Protein AF-A0A961ZMC3-F1 (afdb_monomer)

Nearest PDB structures (foldseek):
  1u89-assembly1_A  TM=3.618E-01  e=2.879E+00  Mus musculus

Radius of gyration: 18.89 Å; Cα contacts (8 Å, |Δi|>4): 178; chains: 1; bounding box: 37×39×64 Å

Solvent-accessible surface area (backbone atoms only — not comparable to full-atom values): 7560 Å² total; per-residue (Å²): 137,82,84,75,79,75,69,86,73,63,76,48,63,94,85,32,48,65,67,23,50,50,23,32,52,53,31,41,52,53,11,51,51,31,44,52,52,53,47,38,38,60,76,66,40,80,72,23,53,64,44,59,58,49,48,39,59,78,68,70,47,62,76,66,54,59,55,51,47,52,52,29,37,52,48,30,31,66,26,28,55,54,11,46,59,26,32,61,42,26,58,60,34,30,62,50,28,52,50,48,20,53,58,22,35,78,75,50,32,51,59,73,85,75,63,19,14,46,63,38,45,53,50,30,50,51,26,52,50,38,32,70,64,27,43,39,49,90,18,59,60,79,75,115

Mean predicted aligned error: 7.12 Å

Foldseek 3Di:
DDDPPPPVPQPDDVNFHPLLVVLLVLLQVQLVVLVVVQCCQAPVDDVHVVVVLVVCVVVVHDSVLSVLLVVLSVLSNPCSNQQHFLLVSLVSNLVVLVVLLVVQCVPPNADPPPRHSVVSVVSSVSSVVSNVSGRGPNHPVVVD

Sequence (144 aa):
MSFVIDESVSGTVAGHGAADLAALILRVTLGALFIVHIYWKLAILDGGFAAWWARFRDSGYHWSVGWYVVSAEILAAACLIPGIHTRWVSLYALPLMLGAVHFWWVRKGFFFTAAGAEFPAVWAVMLVVQSVLGDGAFAIGSLV

pLDDT: mean 87.32, std 13.67, range [39.72, 98.25]

Secondary structure (DSSP, 8-state):
------GGG---BTTB-HHHHHHHHHHHHHHHHHHHHHHIIIIISTTHHHHHHHHHHHTT--HHHHHHHHHHHHHHHHHTTTTSSHHHHHHHHHHHHHHHHHHHHHHH-SSTTSS-SHHHHHHHHHHHHHHHH-S-TT-GGG--

Structure (mmCIF, N/CA/C/O backbone):
data_AF-A0A961ZMC3-F1
#
_entry.id   AF-A0A961ZMC3-F1
#
loop_
_atom_site.group_PDB
_atom_site.id
_atom_site.type_symbol
_atom_site.label_atom_id
_atom_site.label_alt_id
_atom_site.label_comp_id
_atom_site.label_asym_id
_atom_site.label_entity_id
_atom_site.label_seq_id
_atom_site.pdbx_PDB_ins_code
_atom_site.Cartn_x
_atom_site.Cartn_y
_atom_site.Cartn_z
_atom_site.occupancy
_atom_site.B_iso_or_equiv
_atom_site.auth_seq_id
_atom_site.auth_comp_id
_atom_site.auth_asym_id
_atom_site.auth_atom_id
_atom_site.pdbx_PDB_model_num
ATOM 1 N N . MET A 1 1 ? -19.908 -28.725 42.126 1.00 39.72 1 MET A N 1
ATOM 2 C CA . MET A 1 1 ? -18.854 -27.702 42.269 1.00 39.72 1 MET A CA 1
ATOM 3 C C . MET A 1 1 ? -18.412 -27.331 40.860 1.00 39.72 1 MET A C 1
ATOM 5 O O . MET A 1 1 ? -17.578 -28.016 40.290 1.00 39.72 1 MET A O 1
ATOM 9 N N . SER A 1 2 ? -19.103 -26.379 40.230 1.00 43.84 2 SER A N 1
ATOM 10 C CA . SER A 1 2 ? -18.787 -25.922 38.874 1.00 43.84 2 SER A CA 1
ATOM 11 C C . SER A 1 2 ? -17.625 -24.942 38.955 1.00 43.84 2 SER A C 1
ATOM 13 O O . SER A 1 2 ? -17.729 -23.906 39.608 1.00 43.84 2 SER A O 1
ATOM 15 N N . PHE A 1 3 ? -16.513 -25.311 38.331 1.00 48.22 3 PHE A N 1
ATOM 16 C CA . PHE A 1 3 ? -15.366 -24.448 38.103 1.00 48.22 3 PHE A CA 1
ATOM 17 C C . PHE A 1 3 ? -15.810 -23.314 37.172 1.00 48.22 3 PHE A C 1
ATOM 19 O O . PHE A 1 3 ? -16.002 -23.522 35.977 1.00 48.22 3 PHE A O 1
ATOM 26 N N . VAL A 1 4 ? -16.082 -22.145 37.752 1.00 58.28 4 VAL A N 1
ATOM 27 C CA . VAL A 1 4 ? -16.310 -20.908 37.005 1.00 58.28 4 VAL A CA 1
ATOM 28 C C . VAL A 1 4 ? -14.940 -20.475 36.497 1.00 58.28 4 VAL A C 1
ATOM 30 O O . VAL A 1 4 ? -14.081 -20.104 37.294 1.00 58.28 4 VAL A O 1
ATOM 33 N N . ILE A 1 5 ? -14.719 -20.584 35.186 1.00 56.34 5 ILE A N 1
ATOM 34 C CA . ILE A 1 5 ? -13.614 -19.883 34.535 1.00 56.34 5 ILE A CA 1
ATOM 35 C C . ILE A 1 5 ? -13.938 -18.402 34.678 1.00 56.34 5 ILE A C 1
ATOM 37 O O . ILE A 1 5 ? -14.920 -17.915 34.122 1.00 56.34 5 ILE A O 1
ATOM 41 N N . ASP A 1 6 ? -13.155 -17.707 35.486 1.00 45.91 6 ASP A N 1
ATOM 42 C CA . ASP A 1 6 ? -13.170 -16.258 35.532 1.00 45.91 6 ASP A CA 1
ATOM 43 C C . ASP A 1 6 ? -12.595 -15.734 34.205 1.00 45.91 6 ASP A C 1
ATOM 45 O O . ASP A 1 6 ? -11.383 -15.631 34.033 1.00 45.91 6 ASP A O 1
ATOM 49 N N . GLU A 1 7 ? -13.459 -15.459 33.225 1.00 55.62 7 GLU A N 1
ATOM 50 C CA . GLU A 1 7 ? -13.060 -14.844 31.948 1.00 55.62 7 GLU A CA 1
ATOM 51 C C . GLU A 1 7 ? -12.620 -13.373 32.100 1.00 55.62 7 GLU A C 1
ATOM 53 O O . GLU A 1 7 ? -12.272 -12.722 31.114 1.00 55.62 7 GLU A O 1
ATOM 58 N N . SER A 1 8 ? -12.597 -12.822 33.324 1.00 47.00 8 SER A N 1
ATOM 59 C CA . SER A 1 8 ? -12.267 -11.411 33.568 1.00 47.00 8 SER A CA 1
ATOM 60 C C . SER A 1 8 ? -10.800 -11.043 33.308 1.00 47.00 8 SER A C 1
ATOM 62 O O . SER A 1 8 ? -10.464 -9.860 33.289 1.00 47.00 8 SER A O 1
ATOM 64 N N . VAL A 1 9 ? -9.936 -12.021 33.009 1.00 52.16 9 VAL A N 1
ATOM 65 C CA . VAL A 1 9 ? -8.559 -11.788 32.541 1.00 52.16 9 VAL A CA 1
ATOM 66 C C . VAL A 1 9 ? -8.442 -12.037 31.032 1.00 52.16 9 VAL A C 1
ATOM 68 O O . VAL A 1 9 ? -7.465 -12.597 30.540 1.00 52.16 9 VAL A O 1
ATOM 71 N N . SER A 1 10 ? -9.438 -11.617 30.250 1.00 57.38 10 SER A N 1
ATOM 72 C CA . SER A 1 10 ? -9.204 -11.350 28.829 1.00 57.38 10 SER A CA 1
ATOM 73 C C . SER A 1 10 ? -8.248 -10.161 28.755 1.00 57.38 10 SER A C 1
ATOM 75 O O . SER A 1 10 ? -8.623 -9.040 29.084 1.00 57.38 10 SER A O 1
ATOM 77 N N . GLY A 1 11 ? -6.973 -10.425 28.454 1.00 55.97 11 GLY A N 1
ATOM 78 C CA . GLY A 1 11 ? -5.881 -9.452 28.524 1.00 55.97 11 GLY A CA 1
ATOM 79 C C . GLY A 1 11 ? -6.094 -8.252 27.602 1.00 55.97 11 GLY A C 1
ATOM 80 O O . GLY A 1 11 ? -5.581 -8.215 26.487 1.00 55.97 11 GLY A O 1
ATOM 81 N N . THR A 1 12 ? -6.843 -7.261 28.072 1.00 64.06 12 THR A N 1
ATOM 82 C CA . THR A 1 12 ? -7.025 -5.972 27.411 1.00 64.06 12 THR A CA 1
ATOM 83 C C . THR A 1 12 ? -5.884 -5.041 27.788 1.00 64.06 12 THR A C 1
ATOM 85 O O . THR A 1 12 ? -5.705 -4.713 28.963 1.00 64.06 12 THR A O 1
ATOM 88 N N . VAL A 1 13 ? -5.128 -4.566 26.800 1.00 65.38 13 VAL A N 1
ATOM 89 C CA . VAL A 1 13 ? -4.152 -3.485 27.002 1.00 65.38 13 VAL A CA 1
ATOM 90 C C . VAL A 1 13 ? -4.867 -2.172 26.711 1.00 65.38 13 VAL A C 1
ATOM 92 O O . VAL A 1 13 ? -5.425 -1.998 25.631 1.00 65.38 13 VAL A O 1
ATOM 95 N N . ALA A 1 14 ? -4.885 -1.251 27.678 1.00 69.69 14 ALA A N 1
ATOM 96 C CA . ALA A 1 14 ? -5.555 0.048 27.552 1.00 69.69 14 ALA A CA 1
ATOM 97 C C . ALA A 1 14 ? -7.028 -0.044 27.079 1.00 69.69 14 ALA A C 1
ATOM 99 O O . ALA A 1 14 ? -7.462 0.753 26.250 1.00 69.69 14 ALA A O 1
ATOM 100 N N . GLY A 1 15 ? -7.783 -1.0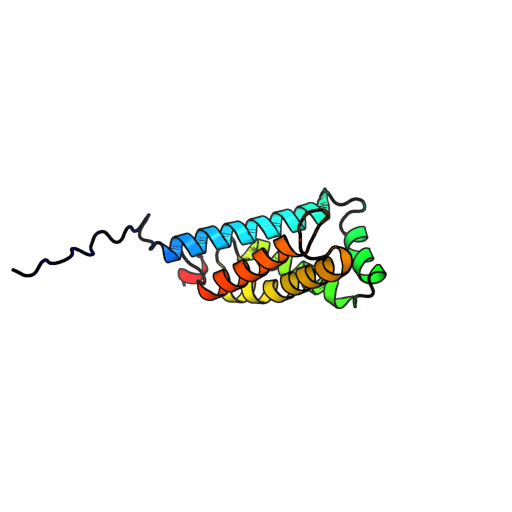38 27.565 1.00 79.06 15 GLY A N 1
ATOM 101 C CA . GLY A 1 15 ? -9.205 -1.224 27.237 1.00 79.06 15 GLY A CA 1
ATOM 102 C C . GLY A 1 15 ? -9.498 -1.830 25.860 1.00 79.06 15 GLY A C 1
ATOM 103 O O . GLY A 1 15 ? -10.663 -1.960 25.504 1.00 79.06 15 GLY A O 1
ATOM 104 N N . HIS A 1 16 ? -8.470 -2.223 25.105 1.00 82.94 16 HIS A N 1
ATOM 105 C CA . HIS A 1 16 ? -8.608 -2.803 23.771 1.00 82.94 16 HIS A CA 1
ATOM 106 C C . HIS A 1 16 ? -8.272 -4.294 23.782 1.00 82.94 16 HIS A C 1
ATOM 108 O O . HIS A 1 16 ? -7.316 -4.717 24.440 1.00 82.94 16 HIS A O 1
ATOM 114 N N . GLY A 1 17 ? -9.047 -5.090 23.042 1.00 88.19 17 GLY A N 1
ATOM 115 C CA . GLY A 1 17 ? -8.796 -6.520 22.899 1.00 88.19 17 GLY A CA 1
ATOM 116 C C . GLY A 1 17 ? -7.571 -6.807 22.027 1.00 88.19 17 GLY A C 1
ATOM 117 O O . GLY A 1 17 ? -7.093 -5.954 21.278 1.00 88.19 17 GLY A O 1
ATOM 118 N N . ALA A 1 18 ? -7.075 -8.045 22.066 1.00 88.25 18 ALA A N 1
ATOM 119 C CA . ALA A 1 18 ? -5.935 -8.459 21.243 1.00 88.25 18 ALA A CA 1
ATOM 120 C C . ALA A 1 18 ? -6.168 -8.230 19.733 1.00 88.25 18 ALA A C 1
ATOM 122 O O . ALA A 1 18 ? -5.241 -7.849 19.020 1.00 88.25 18 ALA A O 1
ATOM 123 N N . ALA A 1 19 ? -7.403 -8.411 19.251 1.00 88.69 19 ALA A N 1
ATOM 124 C CA . ALA A 1 19 ? -7.769 -8.164 17.854 1.00 88.69 19 ALA A CA 1
ATOM 125 C C . ALA A 1 19 ? -7.666 -6.676 17.468 1.00 88.69 19 ALA A C 1
ATOM 127 O O . ALA A 1 19 ? -7.165 -6.357 16.389 1.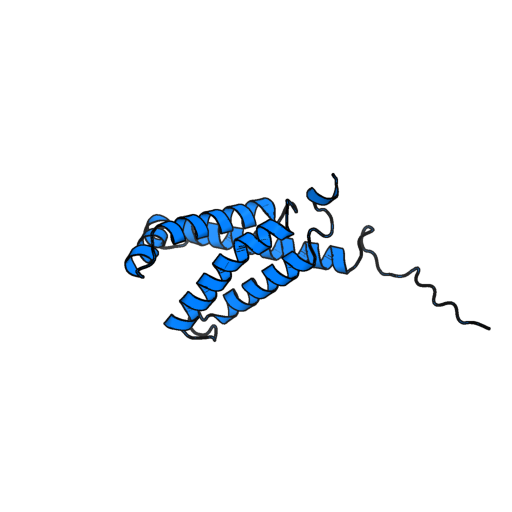00 88.69 19 ALA A O 1
ATOM 128 N N . ASP A 1 20 ? -8.062 -5.768 18.364 1.00 90.50 20 ASP A N 1
ATOM 129 C CA . ASP A 1 20 ? -7.997 -4.320 18.137 1.00 90.50 20 ASP A CA 1
ATOM 130 C C . ASP A 1 20 ? -6.549 -3.827 18.073 1.00 90.50 20 ASP A C 1
ATOM 132 O O . ASP A 1 20 ? -6.204 -2.978 17.247 1.00 90.50 20 ASP A O 1
ATOM 136 N N . LEU A 1 21 ? -5.688 -4.386 18.928 1.00 90.94 21 LEU A N 1
ATOM 137 C CA . LEU A 1 21 ? -4.253 -4.106 18.932 1.00 90.94 21 LEU A CA 1
ATOM 138 C C . LEU A 1 21 ? -3.565 -4.686 17.694 1.00 90.94 21 LEU A C 1
ATOM 140 O O . LEU A 1 21 ? -2.731 -4.014 17.090 1.00 90.94 21 LEU A O 1
ATOM 144 N N . ALA A 1 22 ? -3.929 -5.903 17.279 1.00 93.19 22 ALA A N 1
ATOM 145 C CA . ALA A 1 22 ? -3.419 -6.506 16.050 1.00 93.19 22 ALA A CA 1
ATOM 146 C C . ALA A 1 22 ? -3.777 -5.658 14.819 1.00 93.19 22 ALA A C 1
ATOM 148 O O . ALA A 1 22 ? -2.915 -5.400 13.978 1.00 93.19 22 ALA A O 1
ATOM 149 N N . ALA A 1 23 ? -5.017 -5.166 14.748 1.00 93.94 23 ALA A N 1
ATOM 150 C CA . ALA A 1 23 ? -5.468 -4.264 13.695 1.00 93.94 23 ALA A CA 1
ATOM 151 C C . ALA A 1 23 ? -4.706 -2.928 13.703 1.00 93.94 23 ALA A C 1
ATOM 153 O O . ALA A 1 23 ? -4.329 -2.446 12.637 1.00 93.94 23 ALA A O 1
ATOM 154 N N . LEU A 1 24 ? -4.427 -2.353 14.880 1.00 93.38 24 LEU A N 1
ATOM 155 C CA . LEU A 1 24 ? -3.611 -1.143 15.011 1.00 93.38 24 LEU A CA 1
ATOM 156 C C . LEU A 1 24 ? -2.183 -1.362 14.503 1.00 93.38 24 LEU A C 1
ATOM 158 O O . LEU A 1 24 ? -1.689 -0.566 13.705 1.00 93.38 24 LEU A O 1
ATOM 162 N N . ILE A 1 25 ? -1.517 -2.423 14.971 1.00 95.25 25 ILE A N 1
ATOM 163 C CA . ILE A 1 25 ? -0.130 -2.727 14.598 1.00 95.25 25 ILE A CA 1
ATOM 164 C C . ILE A 1 25 ? -0.039 -2.889 13.084 1.00 95.25 25 ILE A C 1
ATOM 166 O O . ILE A 1 25 ? 0.760 -2.211 12.440 1.00 95.25 25 ILE A O 1
ATOM 170 N N . LEU A 1 26 ? -0.905 -3.729 12.515 1.00 96.75 26 LEU A N 1
ATOM 171 C CA . LEU A 1 26 ? -0.928 -3.992 11.084 1.00 96.75 26 LEU A CA 1
ATOM 172 C C . LEU A 1 26 ? -1.169 -2.705 10.284 1.00 96.75 26 LEU A C 1
ATOM 174 O O . LEU A 1 26 ? -0.458 -2.436 9.315 1.00 96.75 26 LEU A O 1
ATOM 178 N N . ARG A 1 27 ? -2.092 -1.854 10.736 1.00 95.25 27 ARG A N 1
ATOM 179 C CA . ARG A 1 27 ? -2.417 -0.584 10.087 1.00 95.25 27 ARG A CA 1
ATOM 180 C C . ARG A 1 27 ? -1.248 0.391 10.086 1.00 95.25 27 ARG A C 1
ATOM 182 O O . ARG A 1 27 ? -0.951 0.990 9.052 1.00 95.25 27 ARG A O 1
ATOM 189 N N . VAL A 1 28 ? -0.586 0.552 11.230 1.00 96.19 28 VAL A N 1
ATOM 190 C CA . VAL A 1 28 ? 0.577 1.437 11.370 1.00 96.19 28 VAL A CA 1
ATOM 191 C C . VAL A 1 28 ? 1.730 0.927 10.510 1.00 96.19 28 VAL A C 1
ATOM 193 O O . VAL A 1 28 ? 2.340 1.717 9.792 1.00 96.19 28 VAL A O 1
ATOM 196 N N . THR A 1 29 ? 1.986 -0.384 10.510 1.00 97.38 29 THR A N 1
ATOM 197 C CA . THR A 1 29 ? 2.990 -1.001 9.636 1.00 97.38 29 THR A CA 1
ATOM 198 C C . THR A 1 29 ? 2.681 -0.742 8.163 1.00 97.38 29 THR A C 1
ATOM 200 O O . THR A 1 29 ? 3.548 -0.254 7.441 1.00 97.38 29 THR A O 1
ATOM 203 N N . LEU A 1 30 ? 1.451 -1.004 7.711 1.00 97.38 30 LEU A N 1
AT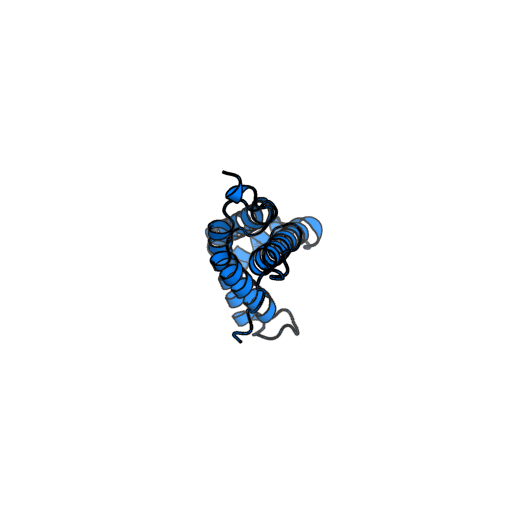OM 204 C CA . LEU A 1 30 ? 1.036 -0.773 6.325 1.00 97.38 30 LEU A CA 1
ATOM 205 C C . LEU A 1 30 ? 1.186 0.700 5.925 1.00 97.38 30 LEU A C 1
ATOM 207 O O . LEU A 1 30 ? 1.793 0.994 4.897 1.00 97.38 30 LEU A O 1
ATOM 211 N N . GLY A 1 31 ? 0.687 1.628 6.746 1.00 96.62 31 GLY A N 1
ATOM 212 C CA . GLY A 1 31 ? 0.801 3.066 6.495 1.00 96.62 31 GLY A CA 1
ATOM 213 C C . GLY A 1 31 ? 2.255 3.542 6.429 1.00 96.62 31 GLY A C 1
ATOM 214 O O . GLY A 1 31 ? 2.628 4.258 5.499 1.00 96.62 31 GLY A O 1
ATOM 215 N N . ALA A 1 32 ? 3.106 3.084 7.352 1.00 97.44 32 ALA A N 1
ATOM 216 C CA . ALA A 1 32 ? 4.534 3.396 7.345 1.00 97.44 32 ALA A CA 1
ATOM 217 C C . ALA A 1 32 ? 5.238 2.861 6.087 1.00 97.44 32 ALA A C 1
ATOM 219 O O . ALA A 1 32 ? 6.033 3.576 5.478 1.00 97.44 32 ALA A O 1
ATOM 220 N N . LEU A 1 33 ? 4.916 1.638 5.651 1.00 96.69 33 LEU A N 1
ATOM 221 C CA . LEU A 1 33 ? 5.469 1.065 4.423 1.00 96.69 33 LEU A CA 1
ATOM 222 C C . LEU A 1 33 ? 5.099 1.895 3.187 1.00 96.69 33 LEU A C 1
ATOM 224 O O . LEU A 1 33 ? 5.970 2.133 2.348 1.00 96.69 33 LEU A O 1
ATOM 228 N N . PHE A 1 34 ? 3.860 2.390 3.087 1.00 96.69 34 PHE A N 1
ATOM 229 C CA . PHE A 1 34 ? 3.461 3.293 2.000 1.00 96.69 34 PHE A CA 1
ATOM 230 C C . PHE A 1 34 ? 4.215 4.626 2.040 1.00 96.69 34 PHE A C 1
ATOM 232 O O . PHE A 1 34 ? 4.682 5.082 0.997 1.00 96.69 34 PHE A O 1
ATOM 239 N N . ILE A 1 35 ? 4.419 5.216 3.224 1.00 96.44 35 ILE A N 1
ATOM 240 C CA . ILE A 1 35 ? 5.234 6.435 3.378 1.00 96.44 35 ILE A CA 1
ATOM 241 C C . ILE A 1 35 ? 6.666 6.193 2.892 1.00 96.44 35 ILE A C 1
ATOM 243 O O . ILE A 1 35 ? 7.188 6.984 2.107 1.00 96.44 35 ILE A O 1
ATOM 247 N N . VAL A 1 36 ? 7.290 5.088 3.311 1.00 96.06 36 VAL A N 1
ATOM 248 C CA . VAL A 1 36 ? 8.650 4.726 2.885 1.00 96.06 36 VAL A CA 1
ATOM 249 C C . VAL A 1 36 ? 8.721 4.541 1.366 1.00 96.06 36 VAL A C 1
ATOM 251 O O . VAL A 1 36 ? 9.688 4.980 0.747 1.00 96.06 36 VAL A O 1
ATOM 254 N N . HIS A 1 37 ? 7.696 3.957 0.740 1.00 93.50 37 HIS A N 1
ATOM 255 C CA . HIS A 1 37 ? 7.662 3.760 -0.714 1.00 93.50 37 HIS A CA 1
ATOM 256 C C . HIS A 1 37 ? 7.492 5.067 -1.491 1.00 93.50 37 HIS A C 1
ATOM 258 O O . HIS A 1 37 ? 8.164 5.258 -2.508 1.00 93.50 37 HIS A O 1
ATOM 264 N N . ILE A 1 38 ? 6.668 5.996 -1.001 1.00 93.19 38 ILE A N 1
ATOM 265 C CA . ILE A 1 38 ? 6.584 7.345 -1.572 1.00 93.19 38 ILE A CA 1
ATOM 266 C C . ILE A 1 38 ? 7.930 8.054 -1.416 1.00 93.19 38 ILE A C 1
ATOM 268 O O . ILE A 1 38 ? 8.467 8.576 -2.392 1.00 93.19 38 ILE A O 1
ATOM 272 N N . TYR A 1 39 ? 8.509 8.036 -0.213 1.00 93.06 39 TYR A N 1
ATOM 273 C CA . TYR A 1 39 ? 9.796 8.670 0.063 1.00 93.06 39 TYR A CA 1
ATOM 274 C C . TYR A 1 39 ? 10.900 8.132 -0.852 1.00 93.06 39 TYR A C 1
ATOM 276 O O . TYR A 1 39 ? 11.639 8.912 -1.448 1.00 93.06 39 TYR A O 1
ATOM 284 N N . TRP A 1 40 ? 10.961 6.813 -1.049 1.00 92.81 40 TRP A N 1
ATOM 285 C CA . TRP A 1 40 ? 11.921 6.194 -1.957 1.00 92.81 40 TRP A CA 1
ATOM 286 C C . TRP A 1 40 ? 11.782 6.713 -3.397 1.00 92.81 40 TRP A C 1
ATOM 288 O O . TRP A 1 40 ? 12.791 7.048 -4.016 1.00 92.81 40 TRP A O 1
ATOM 298 N N . LYS A 1 41 ? 10.555 6.865 -3.917 1.00 89.75 41 LYS A N 1
ATOM 299 C CA . LYS A 1 41 ? 10.318 7.395 -5.276 1.00 89.75 41 LYS A CA 1
ATOM 300 C C . LYS A 1 41 ? 10.725 8.856 -5.440 1.00 89.75 41 LYS A C 1
ATOM 302 O O . LYS A 1 41 ? 11.107 9.256 -6.537 1.00 89.75 41 LYS A O 1
ATOM 307 N N . LEU A 1 42 ? 10.589 9.652 -4.383 1.00 89.44 42 LEU A N 1
ATOM 308 C CA . LEU A 1 42 ? 10.857 11.088 -4.429 1.00 89.44 42 LEU A CA 1
ATOM 309 C C . LEU A 1 42 ? 12.328 11.418 -4.155 1.00 89.44 42 LEU A C 1
ATOM 311 O O . LEU A 1 42 ? 12.874 12.298 -4.812 1.00 89.44 42 LEU A O 1
ATOM 315 N N . ALA A 1 43 ? 12.948 10.735 -3.191 1.00 89.12 43 ALA A N 1
ATOM 316 C CA . ALA A 1 43 ? 14.231 11.138 -2.619 1.00 89.12 43 ALA A CA 1
ATOM 317 C C . ALA A 1 43 ? 15.397 10.186 -2.922 1.00 89.12 43 ALA A C 1
ATOM 319 O O . ALA A 1 43 ? 16.540 10.630 -2.910 1.00 89.12 43 ALA A O 1
ATOM 320 N N . ILE A 1 44 ? 15.133 8.895 -3.158 1.00 89.25 44 ILE A N 1
ATOM 321 C CA . ILE A 1 44 ? 16.192 7.876 -3.297 1.00 89.25 44 ILE A CA 1
ATOM 322 C C . ILE A 1 44 ? 16.342 7.414 -4.746 1.00 89.25 44 ILE A C 1
ATOM 324 O O . ILE A 1 44 ? 17.443 7.105 -5.186 1.00 89.25 44 ILE A O 1
ATOM 328 N N . LEU A 1 45 ? 15.240 7.327 -5.490 1.00 90.38 45 LEU A N 1
ATOM 329 C CA . LEU A 1 45 ? 15.270 6.838 -6.857 1.00 90.38 45 LEU A CA 1
ATOM 330 C C . LEU A 1 45 ? 16.058 7.787 -7.768 1.00 90.38 45 LEU A C 1
ATOM 332 O O . LEU A 1 45 ? 15.710 8.959 -7.908 1.00 90.38 45 LEU A O 1
ATOM 336 N N . ASP A 1 46 ? 17.056 7.247 -8.465 1.00 85.88 46 ASP A N 1
ATOM 337 C CA . ASP A 1 46 ? 17.815 7.982 -9.475 1.00 85.88 46 ASP A CA 1
ATOM 338 C C . ASP A 1 46 ? 16.902 8.492 -10.601 1.00 85.88 46 ASP A C 1
ATOM 340 O O . ASP A 1 46 ? 16.144 7.736 -11.215 1.00 85.88 46 ASP A O 1
ATOM 344 N N . GLY A 1 47 ? 16.962 9.801 -10.863 1.00 86.25 47 GLY A N 1
ATOM 345 C CA . GLY A 1 47 ? 16.042 10.495 -11.774 1.00 86.25 47 GLY A CA 1
ATOM 346 C C . GLY A 1 47 ? 14.659 10.804 -11.172 1.00 86.25 47 GLY A C 1
ATOM 347 O O . GLY A 1 47 ? 13.791 11.350 -11.860 1.00 86.25 47 GLY A O 1
ATOM 348 N N . GLY A 1 48 ? 14.459 10.487 -9.891 1.00 90.50 48 GLY A N 1
ATOM 349 C CA . GLY A 1 48 ? 13.307 10.854 -9.077 1.00 90.50 48 GLY A CA 1
ATOM 350 C C . GLY A 1 48 ? 11.967 10.352 -9.610 1.00 90.50 48 GLY A C 1
ATOM 351 O O . GLY A 1 48 ? 11.862 9.370 -10.353 1.00 90.50 48 GLY A O 1
ATOM 352 N N . PHE A 1 49 ? 10.912 11.081 -9.252 1.00 89.12 49 PHE A N 1
ATOM 353 C CA . PHE A 1 49 ? 9.542 10.744 -9.631 1.00 89.12 49 PHE A CA 1
ATOM 354 C C . PHE A 1 49 ? 9.325 10.703 -11.150 1.00 89.12 49 PHE A C 1
ATOM 356 O O . PHE A 1 49 ? 8.582 9.858 -11.646 1.00 89.12 49 PHE A O 1
ATOM 363 N N . ALA A 1 50 ? 9.997 11.577 -11.905 1.00 89.44 50 ALA A N 1
ATOM 364 C CA . ALA A 1 50 ? 9.885 11.613 -13.362 1.00 89.44 50 ALA A CA 1
ATOM 365 C C . ALA A 1 50 ? 10.428 10.328 -14.008 1.00 89.44 50 ALA A C 1
ATOM 367 O O . ALA A 1 50 ? 9.787 9.770 -14.900 1.00 89.44 50 ALA A O 1
ATOM 368 N N . ALA A 1 51 ? 11.563 9.812 -13.520 1.00 90.31 51 ALA A N 1
ATOM 369 C CA . ALA A 1 51 ? 12.109 8.541 -13.987 1.00 90.31 51 ALA A CA 1
ATOM 370 C C . ALA A 1 51 ? 11.203 7.360 -13.617 1.00 90.31 51 ALA A C 1
ATOM 372 O O . ALA A 1 51 ? 10.969 6.481 -14.446 1.00 90.31 51 ALA A O 1
ATOM 373 N N . TRP A 1 52 ? 10.636 7.352 -12.405 1.00 90.94 52 TRP A N 1
ATOM 374 C CA . TRP A 1 52 ? 9.627 6.359 -12.024 1.00 90.94 52 TRP A CA 1
ATOM 375 C C . TRP A 1 52 ? 8.419 6.381 -12.965 1.00 90.94 52 TRP A C 1
ATOM 377 O O . TRP A 1 52 ? 7.987 5.333 -13.444 1.00 90.94 52 TRP A O 1
ATOM 387 N N . TRP A 1 53 ? 7.906 7.575 -13.267 1.00 90.31 53 TRP A N 1
ATOM 388 C CA . TRP A 1 53 ? 6.758 7.761 -14.148 1.00 90.31 53 TRP A CA 1
ATOM 389 C C . TRP A 1 53 ? 7.043 7.264 -15.570 1.00 90.31 53 TRP A C 1
ATOM 391 O O . TRP A 1 53 ? 6.230 6.554 -16.165 1.00 90.31 53 TRP A O 1
ATOM 401 N N . ALA A 1 54 ? 8.232 7.568 -16.098 1.00 89.31 54 ALA A N 1
ATOM 402 C CA . ALA A 1 54 ? 8.664 7.129 -17.423 1.00 89.31 54 ALA A CA 1
ATOM 403 C C . ALA A 1 54 ? 8.700 5.594 -17.562 1.00 89.31 54 ALA A C 1
ATOM 405 O O . ALA A 1 54 ? 8.333 5.070 -18.616 1.00 89.31 54 ALA A O 1
ATOM 406 N N . ARG A 1 55 ? 9.026 4.855 -16.487 1.00 87.25 55 ARG A N 1
ATOM 407 C CA . ARG A 1 55 ? 9.074 3.378 -16.502 1.00 87.25 55 ARG A CA 1
ATOM 408 C C . ARG A 1 55 ? 7.740 2.719 -16.850 1.00 87.25 55 ARG A C 1
ATOM 410 O O . ARG A 1 55 ? 7.757 1.613 -17.392 1.00 87.25 55 ARG A O 1
ATOM 417 N N . PHE A 1 56 ? 6.599 3.355 -16.570 1.00 87.19 56 PHE A N 1
ATOM 418 C CA . PHE A 1 56 ? 5.293 2.813 -16.973 1.00 87.19 56 PHE A CA 1
ATOM 419 C C . PHE A 1 56 ? 5.134 2.810 -18.485 1.00 87.19 56 PHE A C 1
ATOM 421 O O . PHE A 1 56 ? 4.715 1.799 -19.046 1.00 87.19 56 PHE A O 1
ATOM 428 N N . ARG A 1 57 ? 5.530 3.910 -19.133 1.00 82.25 57 ARG A N 1
ATOM 429 C CA . ARG A 1 57 ? 5.515 4.033 -20.590 1.00 82.25 57 ARG A CA 1
ATOM 430 C C . ARG A 1 57 ? 6.449 3.006 -21.223 1.00 82.25 57 ARG A C 1
ATOM 432 O O . ARG A 1 57 ? 6.036 2.291 -22.128 1.00 82.25 57 ARG A O 1
ATOM 439 N N . ASP A 1 58 ? 7.668 2.888 -20.704 1.00 85.19 58 ASP A N 1
ATOM 440 C CA . ASP A 1 58 ? 8.674 1.965 -21.245 1.00 85.19 58 ASP A CA 1
ATOM 441 C C . ASP A 1 58 ? 8.294 0.490 -21.018 1.00 85.19 58 ASP A C 1
ATOM 443 O O . ASP A 1 58 ? 8.660 -0.382 -21.800 1.00 85.19 58 ASP A O 1
ATOM 447 N N . SER A 1 59 ? 7.510 0.206 -19.974 1.00 83.25 59 SER A N 1
ATOM 448 C CA . SER A 1 59 ? 6.950 -1.124 -19.699 1.00 83.25 59 SER A CA 1
ATOM 449 C C . SER A 1 59 ? 5.646 -1.417 -20.456 1.00 83.25 59 SER A C 1
ATOM 451 O O . SER A 1 59 ? 5.084 -2.494 -20.270 1.00 83.25 59 SER A O 1
ATOM 453 N N . GLY A 1 60 ? 5.143 -0.480 -21.268 1.00 86.75 60 GLY A N 1
ATOM 454 C CA . GLY A 1 60 ? 3.915 -0.644 -22.051 1.00 86.75 60 GLY A CA 1
ATOM 455 C C . GLY A 1 60 ? 2.609 -0.519 -21.258 1.00 86.75 60 GLY A C 1
ATOM 456 O O . GLY A 1 60 ? 1.552 -0.881 -21.772 1.00 86.75 60 GLY A O 1
ATOM 457 N N . TYR A 1 61 ? 2.642 -0.015 -20.020 1.00 87.69 61 TYR A N 1
ATOM 458 C CA . TYR A 1 61 ? 1.423 0.236 -19.248 1.00 87.69 61 TYR A CA 1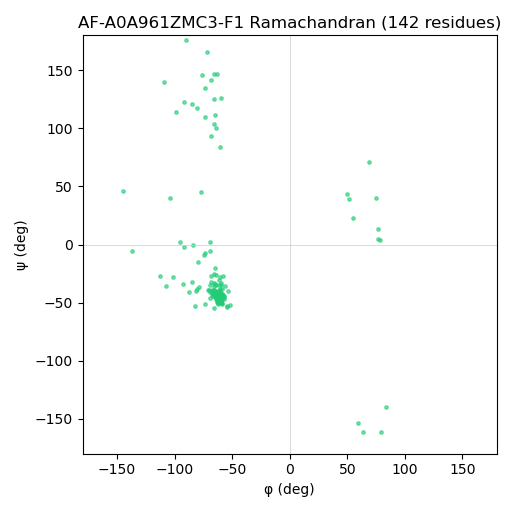
ATOM 459 C C . TYR A 1 61 ? 0.710 1.503 -19.727 1.00 87.69 61 TYR A C 1
ATOM 461 O O . TYR A 1 61 ? 1.334 2.499 -20.095 1.00 87.69 61 TYR A O 1
ATOM 469 N N . HIS A 1 62 ? -0.622 1.485 -19.662 1.00 89.94 62 HIS A N 1
ATOM 470 C CA . HIS A 1 62 ? -1.435 2.662 -19.945 1.00 89.94 62 HIS A CA 1
ATOM 471 C C . HIS A 1 62 ? -1.199 3.764 -18.896 1.00 89.94 62 HIS A C 1
ATOM 473 O O . HIS A 1 62 ? -0.999 3.479 -17.713 1.00 89.94 62 HIS A O 1
ATOM 479 N N . TRP A 1 63 ? -1.268 5.032 -19.311 1.00 84.56 63 TRP A N 1
ATOM 480 C CA . TRP A 1 63 ? -0.946 6.195 -18.467 1.00 84.56 63 TRP A CA 1
ATOM 481 C C . TRP A 1 63 ? -1.797 6.289 -17.188 1.00 84.56 63 TRP A C 1
ATOM 483 O O . TRP A 1 63 ? -1.342 6.816 -16.174 1.00 84.56 63 TRP A O 1
ATOM 493 N N . SER A 1 64 ? -3.015 5.737 -17.210 1.00 90.19 64 SER A N 1
ATOM 494 C CA . SER A 1 64 ? -3.926 5.700 -16.061 1.00 90.19 64 SER A CA 1
ATOM 495 C C . SER A 1 64 ? -3.388 4.878 -14.883 1.00 90.19 64 SER A C 1
ATOM 497 O O . SER A 1 64 ? -3.749 5.147 -13.740 1.00 90.19 64 SER A O 1
ATOM 499 N N . VAL A 1 65 ? -2.510 3.898 -15.134 1.00 91.56 65 VAL A N 1
ATOM 500 C CA . VAL A 1 65 ? -1.953 3.028 -14.086 1.00 91.56 65 VAL A CA 1
ATOM 501 C C . VAL A 1 65 ? -1.062 3.822 -13.135 1.00 91.56 65 VAL A C 1
ATOM 503 O O . VAL A 1 65 ? -1.194 3.677 -11.924 1.00 91.56 65 VAL A O 1
ATOM 506 N N . GLY A 1 66 ? -0.198 4.698 -13.658 1.00 92.00 66 GLY A N 1
ATOM 507 C CA . GLY A 1 66 ? 0.687 5.524 -12.830 1.00 92.00 66 GLY A CA 1
ATOM 508 C C . GLY A 1 66 ? -0.094 6.416 -11.862 1.00 92.00 66 GLY A C 1
ATOM 509 O O . GLY A 1 66 ? 0.237 6.477 -10.679 1.00 92.00 66 GLY A O 1
ATOM 510 N N . TRP A 1 67 ? -1.183 7.032 -12.337 1.00 93.00 67 TRP A N 1
ATOM 511 C CA . TRP A 1 67 ? -2.064 7.854 -11.500 1.00 93.00 67 TRP A CA 1
ATOM 512 C C . TRP A 1 67 ? -2.709 7.055 -10.379 1.00 93.00 67 TRP A C 1
ATOM 514 O O . TRP A 1 67 ? -2.670 7.491 -9.232 1.00 93.00 67 TRP A O 1
ATOM 524 N N . TYR A 1 68 ? -3.249 5.879 -10.705 1.00 95.25 68 TYR A N 1
ATOM 525 C CA . TYR A 1 68 ? -3.836 4.990 -9.709 1.00 95.25 68 TYR A CA 1
ATOM 526 C C . TYR A 1 68 ? -2.809 4.545 -8.659 1.00 95.25 68 TYR A C 1
ATOM 528 O O . TYR A 1 68 ? -3.107 4.530 -7.467 1.00 95.25 68 TYR A O 1
ATOM 536 N N . VAL A 1 69 ? -1.581 4.219 -9.079 1.00 94.69 69 VAL A N 1
ATOM 537 C CA . VAL A 1 69 ? -0.533 3.803 -8.142 1.00 94.69 69 VAL A CA 1
ATOM 538 C C . VAL A 1 69 ? -0.210 4.925 -7.154 1.00 94.69 69 VAL A C 1
ATOM 540 O O . VAL A 1 69 ? -0.153 4.687 -5.952 1.00 94.69 69 VAL A O 1
ATOM 543 N N . VAL A 1 70 ? -0.055 6.158 -7.636 1.00 94.12 70 VAL A N 1
ATOM 544 C CA . VAL A 1 70 ? 0.247 7.306 -6.769 1.00 94.12 70 VAL A CA 1
ATOM 545 C C . VAL A 1 70 ? -0.918 7.640 -5.845 1.00 94.12 70 VAL A C 1
ATOM 547 O O . VAL A 1 70 ? -0.699 7.888 -4.661 1.00 94.12 70 VAL A O 1
ATOM 550 N N . SER A 1 71 ? -2.157 7.628 -6.345 1.00 96.31 71 SER A N 1
ATOM 551 C CA . SER A 1 71 ? -3.322 7.931 -5.511 1.00 96.31 71 SER A CA 1
ATOM 552 C C . SER A 1 71 ? -3.501 6.902 -4.399 1.00 96.31 71 SER A C 1
ATOM 554 O O . SER A 1 71 ? -3.765 7.282 -3.261 1.00 96.31 71 SER A O 1
ATOM 556 N N . ALA A 1 72 ? -3.319 5.613 -4.693 1.00 96.75 72 ALA A N 1
ATOM 557 C CA . ALA A 1 72 ? -3.419 4.558 -3.690 1.00 96.75 72 ALA A CA 1
ATOM 558 C C . ALA A 1 72 ? -2.300 4.633 -2.646 1.00 96.75 72 ALA A C 1
ATOM 560 O O . ALA A 1 72 ? -2.593 4.481 -1.463 1.00 96.75 72 ALA A O 1
ATOM 561 N N . GLU A 1 73 ? -1.058 4.935 -3.031 1.00 96.06 73 GLU A N 1
ATOM 562 C CA . GLU A 1 73 ? 0.015 5.132 -2.049 1.00 96.06 73 GLU A CA 1
ATOM 563 C C . GLU A 1 73 ? -0.243 6.334 -1.145 1.00 96.06 73 GLU A C 1
ATOM 565 O O . GLU A 1 73 ? -0.093 6.215 0.068 1.00 96.06 73 GLU A O 1
ATOM 570 N N . ILE A 1 74 ? -0.646 7.479 -1.709 1.00 95.94 74 ILE A N 1
ATOM 571 C CA . ILE A 1 74 ? -0.902 8.698 -0.928 1.00 95.94 74 ILE A CA 1
ATOM 572 C C . ILE A 1 74 ? -2.071 8.479 0.031 1.00 95.94 74 ILE A C 1
ATOM 574 O O . ILE A 1 74 ? -1.960 8.810 1.210 1.00 95.94 74 ILE A O 1
ATOM 578 N N . LEU A 1 75 ? -3.173 7.892 -0.445 1.00 95.94 75 LEU A N 1
ATOM 579 C CA . LEU A 1 75 ? -4.330 7.601 0.401 1.00 95.94 75 LEU A CA 1
ATOM 580 C C . LEU A 1 75 ? -3.975 6.606 1.504 1.00 95.94 75 LEU A C 1
ATOM 582 O O . LEU A 1 75 ? -4.344 6.816 2.656 1.00 95.94 75 LEU A O 1
ATOM 586 N N . ALA A 1 76 ? -3.227 5.551 1.191 1.00 95.94 76 ALA A N 1
ATOM 587 C CA . ALA A 1 76 ? -2.832 4.576 2.195 1.00 95.94 76 ALA A CA 1
ATOM 588 C C . ALA A 1 76 ? -1.853 5.162 3.226 1.00 95.94 76 ALA A C 1
ATOM 590 O O . ALA A 1 76 ? -2.030 4.947 4.424 1.00 95.94 76 ALA A O 1
ATOM 591 N N . ALA A 1 77 ? -0.880 5.964 2.791 1.00 95.19 77 ALA A N 1
ATOM 592 C CA . ALA A 1 77 ? 0.045 6.674 3.671 1.00 95.19 77 ALA A CA 1
ATOM 593 C C . ALA A 1 77 ? -0.676 7.662 4.604 1.00 95.19 77 ALA A C 1
ATOM 595 O O . ALA A 1 77 ? -0.373 7.720 5.796 1.00 95.19 77 ALA A O 1
ATOM 596 N N . ALA A 1 78 ? -1.636 8.423 4.074 1.00 95.06 78 ALA A N 1
ATOM 597 C CA . ALA A 1 78 ? -2.331 9.467 4.820 1.00 95.06 78 ALA A CA 1
ATOM 598 C C . ALA A 1 78 ? -3.444 8.925 5.728 1.00 95.06 78 ALA A C 1
ATOM 600 O O . ALA A 1 78 ? -3.631 9.440 6.826 1.00 95.06 78 ALA A O 1
ATOM 601 N N . CYS A 1 79 ? -4.193 7.910 5.286 1.00 93.94 79 CYS A N 1
ATOM 602 C CA . CYS A 1 79 ? -5.421 7.480 5.957 1.00 93.94 79 CYS A CA 1
ATOM 603 C C . CYS A 1 79 ? -5.255 6.228 6.822 1.00 93.94 79 CYS A C 1
ATOM 605 O O . CYS A 1 79 ? -5.990 6.095 7.801 1.00 93.94 79 CYS A O 1
ATOM 607 N N . LEU A 1 80 ? -4.310 5.324 6.514 1.00 93.00 80 LEU A N 1
ATOM 608 C CA . LEU A 1 80 ? -4.148 4.113 7.325 1.00 93.00 80 LEU A CA 1
ATOM 609 C C . LEU A 1 80 ? -3.672 4.470 8.729 1.00 93.00 80 LEU A C 1
ATOM 611 O O . LEU A 1 80 ? -4.363 4.137 9.674 1.00 93.00 80 LEU A O 1
ATOM 615 N N . ILE A 1 81 ? -2.569 5.202 8.907 1.00 93.25 81 ILE A N 1
ATOM 616 C CA . ILE A 1 81 ? -2.046 5.511 10.254 1.00 93.25 81 ILE A CA 1
ATOM 617 C C . ILE A 1 81 ? -3.112 6.112 11.198 1.00 93.25 81 ILE A C 1
ATOM 619 O O . ILE A 1 81 ? -3.302 5.546 12.277 1.00 93.25 81 ILE A O 1
ATOM 623 N N . PRO A 1 82 ? -3.849 7.179 10.819 1.00 92.06 82 PRO A N 1
ATOM 624 C CA . PRO A 1 82 ? -4.896 7.746 11.675 1.00 92.06 82 PRO A CA 1
ATOM 625 C C . PRO A 1 82 ? -6.174 6.895 11.768 1.00 92.06 82 PRO A C 1
ATOM 627 O O . PRO A 1 82 ? -7.064 7.213 12.557 1.00 92.06 82 PRO A O 1
ATOM 630 N N . GLY A 1 83 ? -6.306 5.827 10.979 1.00 89.50 83 GLY A N 1
ATOM 631 C CA . GLY A 1 83 ? -7.483 4.967 11.029 1.00 89.50 83 GLY A CA 1
ATOM 632 C C . GLY A 1 83 ? -8.723 5.560 10.387 1.00 89.50 83 GLY A C 1
ATOM 633 O O . GLY A 1 83 ? -9.813 5.443 10.941 1.00 89.50 83 GLY A O 1
ATOM 634 N N . ILE A 1 84 ? -8.563 6.237 9.252 1.00 91.44 84 ILE A N 1
ATOM 635 C CA . ILE A 1 84 ? -9.671 6.857 8.525 1.00 91.44 84 ILE A CA 1
ATOM 636 C C . ILE A 1 84 ? -10.084 5.918 7.391 1.00 91.44 84 ILE A C 1
ATOM 638 O O . ILE A 1 84 ? -9.315 5.693 6.457 1.00 91.44 84 ILE A O 1
ATOM 642 N N . HIS A 1 85 ? -11.303 5.373 7.465 1.00 90.12 85 HIS A N 1
ATOM 643 C CA . HIS A 1 85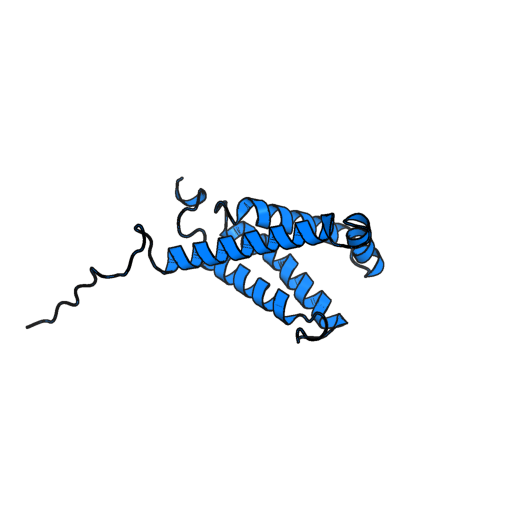 ? -11.849 4.432 6.479 1.00 90.12 85 HIS A CA 1
ATOM 644 C C . HIS A 1 85 ? -10.900 3.258 6.158 1.00 90.12 85 HIS A C 1
ATOM 646 O O . HIS A 1 85 ? -10.745 2.878 4.993 1.00 90.12 85 HIS A O 1
ATOM 652 N N . THR A 1 86 ? -10.276 2.657 7.182 1.00 91.69 86 THR A N 1
ATOM 653 C CA . THR A 1 86 ? -9.168 1.694 7.020 1.00 91.69 86 THR A CA 1
ATOM 654 C C . THR A 1 86 ? -9.531 0.544 6.082 1.00 91.69 86 THR A C 1
ATOM 656 O O . THR A 1 86 ? -8.728 0.159 5.228 1.00 91.69 86 THR A O 1
ATOM 659 N N . ARG A 1 87 ? -10.765 0.028 6.175 1.00 94.62 87 ARG A N 1
ATOM 660 C CA . ARG A 1 87 ? -11.265 -1.047 5.304 1.00 94.62 87 ARG A CA 1
ATOM 661 C C . ARG A 1 87 ? -11.254 -0.651 3.827 1.00 94.62 87 ARG A C 1
ATOM 663 O O . ARG A 1 87 ? -10.720 -1.389 3.003 1.00 94.62 87 ARG A O 1
ATOM 670 N N . TRP A 1 88 ? -11.807 0.513 3.493 1.00 94.88 88 TRP A N 1
ATOM 671 C CA . TRP A 1 88 ? -11.908 0.974 2.107 1.00 94.88 88 TRP A CA 1
ATOM 672 C C . TRP A 1 88 ? -10.555 1.370 1.533 1.00 94.88 88 TRP A C 1
ATOM 674 O O . TRP A 1 88 ? -10.256 1.025 0.395 1.00 94.88 88 TRP A O 1
ATOM 684 N N . VAL A 1 89 ? -9.709 2.022 2.330 1.00 95.94 89 VAL A N 1
ATOM 685 C CA . VAL A 1 89 ? -8.352 2.393 1.915 1.00 95.94 89 VAL A CA 1
ATOM 686 C C . VAL A 1 89 ? -7.504 1.145 1.657 1.00 95.94 89 VAL A C 1
ATOM 688 O O . VAL A 1 89 ? -6.808 1.077 0.645 1.00 95.94 89 VAL A O 1
ATOM 691 N N . SER A 1 90 ? -7.621 0.117 2.505 1.00 96.44 90 SER A N 1
ATOM 692 C CA . SER A 1 90 ? 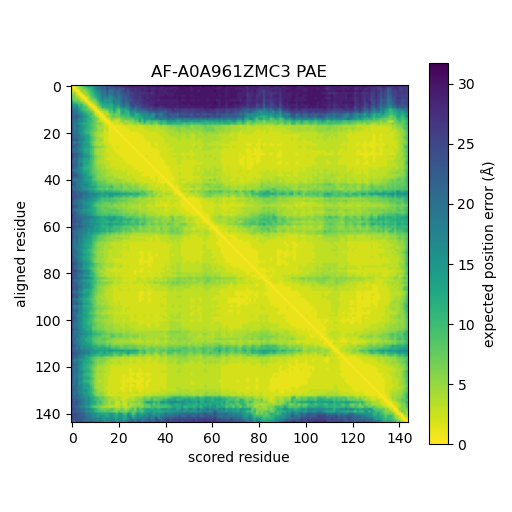-6.917 -1.159 2.310 1.00 96.44 90 SER A CA 1
ATOM 693 C C . SER A 1 90 ? -7.369 -1.869 1.031 1.00 96.44 90 SER A C 1
ATOM 695 O O . SER A 1 90 ? -6.534 -2.324 0.251 1.00 96.44 90 SER A O 1
ATOM 697 N N . LEU A 1 91 ? -8.682 -1.912 0.771 1.00 97.12 91 LEU A N 1
ATOM 698 C CA . LEU A 1 91 ? -9.229 -2.477 -0.467 1.00 97.12 91 LEU A CA 1
ATOM 699 C C . LEU A 1 91 ? -8.835 -1.660 -1.702 1.00 97.12 91 LEU A C 1
ATOM 701 O O . LEU A 1 91 ? -8.579 -2.237 -2.753 1.00 97.12 91 LEU A O 1
ATOM 705 N N . TYR A 1 92 ? -8.745 -0.336 -1.586 1.00 97.50 92 TYR A N 1
ATOM 706 C CA . TYR A 1 92 ? -8.310 0.527 -2.680 1.00 97.50 92 TYR A CA 1
ATOM 707 C C . TYR A 1 92 ? -6.822 0.356 -3.002 1.00 97.50 92 TYR A C 1
ATOM 709 O O . TYR A 1 92 ? -6.454 0.408 -4.172 1.00 97.50 92 TYR A O 1
ATOM 717 N N . ALA A 1 93 ? -5.970 0.114 -2.003 1.00 97.12 93 ALA A N 1
ATOM 718 C CA . ALA A 1 93 ? -4.542 -0.144 -2.196 1.00 97.12 93 ALA A CA 1
ATOM 719 C C . ALA A 1 93 ? -4.230 -1.590 -2.633 1.00 97.12 93 ALA A C 1
ATOM 721 O O . ALA A 1 93 ? -3.134 -1.876 -3.117 1.00 97.12 93 ALA A O 1
ATOM 722 N N . LEU A 1 94 ? -5.183 -2.516 -2.492 1.00 97.69 94 LEU A N 1
ATOM 723 C CA . LEU A 1 94 ? -4.983 -3.927 -2.817 1.00 97.69 94 LEU A CA 1
ATOM 724 C C . LEU A 1 94 ? -4.685 -4.178 -4.312 1.00 97.69 94 LEU A C 1
ATOM 726 O O . LEU A 1 94 ? -3.693 -4.859 -4.588 1.00 97.69 94 LEU A O 1
ATOM 730 N N . PRO A 1 95 ? -5.438 -3.635 -5.295 1.00 97.00 95 PRO A N 1
ATOM 731 C CA . PRO A 1 95 ? -5.117 -3.844 -6.708 1.00 97.00 95 PRO A CA 1
ATOM 732 C C . PRO A 1 95 ? -3.739 -3.303 -7.106 1.00 97.00 95 PRO A C 1
ATOM 734 O O . PRO A 1 95 ? -3.084 -3.892 -7.965 1.00 97.00 95 PRO A O 1
ATOM 737 N N . LEU A 1 96 ? -3.257 -2.238 -6.456 1.00 96.12 96 LEU A N 1
ATOM 738 C CA . LEU A 1 96 ? -1.888 -1.748 -6.625 1.00 96.12 96 LEU A CA 1
ATOM 739 C C . LEU A 1 96 ? -0.879 -2.835 -6.234 1.00 96.12 96 LEU A C 1
ATOM 741 O O . LEU A 1 96 ? 0.027 -3.130 -7.016 1.00 96.12 96 LEU A O 1
ATOM 745 N N . MET A 1 97 ? -1.044 -3.463 -5.065 1.00 97.25 97 MET A N 1
ATOM 746 C CA . MET A 1 97 ? -0.144 -4.533 -4.624 1.00 97.25 97 MET A CA 1
ATOM 747 C C . MET A 1 97 ? -0.236 -5.771 -5.515 1.00 97.25 97 MET A C 1
ATOM 749 O O . MET A 1 97 ? 0.797 -6.330 -5.872 1.00 97.25 97 MET A O 1
ATOM 753 N N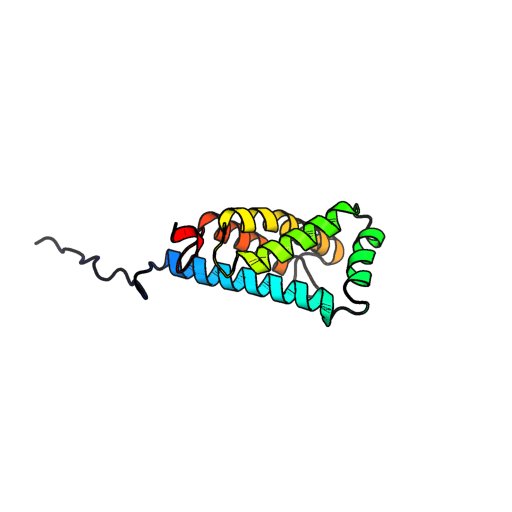 . LEU A 1 98 ? -1.432 -6.154 -5.968 1.00 97.00 98 LEU A N 1
ATOM 754 C CA . LEU A 1 98 ? -1.592 -7.242 -6.942 1.00 97.00 98 LEU A CA 1
ATOM 755 C C . LEU A 1 98 ? -0.888 -6.928 -8.273 1.00 97.00 98 LEU A C 1
ATOM 757 O O . LEU A 1 98 ? -0.232 -7.796 -8.853 1.00 97.00 98 LEU A O 1
ATOM 761 N N . GLY A 1 99 ? -0.954 -5.673 -8.726 1.00 94.00 99 GLY A N 1
ATOM 762 C CA . GLY A 1 99 ? -0.191 -5.192 -9.875 1.00 94.00 99 GLY A CA 1
ATOM 763 C C . GLY A 1 99 ? 1.320 -5.311 -9.661 1.00 94.00 99 GLY A C 1
ATOM 764 O O . GLY A 1 99 ? 2.029 -5.777 -10.553 1.00 94.00 99 GLY A O 1
ATOM 765 N N . ALA A 1 100 ? 1.815 -4.965 -8.469 1.00 93.94 100 ALA A N 1
ATOM 766 C CA . ALA A 1 100 ? 3.225 -5.113 -8.110 1.00 93.94 100 ALA A CA 1
ATOM 767 C C . ALA A 1 100 ? 3.666 -6.587 -8.063 1.00 93.94 100 ALA A C 1
ATOM 769 O O . ALA A 1 100 ? 4.721 -6.921 -8.603 1.00 93.94 100 ALA A O 1
ATOM 770 N N . VAL A 1 101 ? 2.847 -7.479 -7.490 1.00 96.00 101 VAL A N 1
ATOM 771 C CA . VAL A 1 101 ? 3.081 -8.935 -7.497 1.00 96.00 101 VAL A CA 1
ATOM 772 C C . VAL A 1 101 ? 3.261 -9.427 -8.924 1.00 96.00 101 VAL A C 1
ATOM 774 O O . VAL A 1 101 ? 4.280 -10.037 -9.241 1.00 96.00 101 VAL A O 1
ATOM 777 N N . HIS A 1 102 ? 2.310 -9.114 -9.806 1.00 93.94 102 HIS A N 1
ATOM 778 C CA . HIS A 1 102 ? 2.375 -9.532 -11.201 1.00 93.94 102 HIS A CA 1
ATOM 779 C C . HIS A 1 102 ? 3.608 -8.954 -11.916 1.00 93.94 102 HIS A C 1
ATOM 781 O O . HIS A 1 102 ? 4.325 -9.677 -12.608 1.00 93.94 102 HIS A O 1
ATOM 787 N N . PHE A 1 103 ? 3.899 -7.666 -11.703 1.00 91.44 103 PHE A N 1
ATOM 788 C CA . PHE A 1 103 ? 5.034 -6.972 -12.313 1.00 91.44 103 PHE A CA 1
ATOM 789 C C . PHE A 1 103 ? 6.377 -7.645 -12.000 1.00 91.44 103 PHE A C 1
ATOM 791 O O . PHE A 1 103 ? 7.202 -7.811 -12.906 1.00 91.44 103 PHE A O 1
ATOM 798 N N . TRP A 1 104 ? 6.600 -8.020 -10.737 1.00 92.50 104 TRP A N 1
ATOM 799 C CA . TRP A 1 104 ? 7.838 -8.662 -10.294 1.00 92.50 104 TRP A CA 1
ATOM 800 C C . TRP A 1 104 ? 7.881 -10.146 -10.633 1.00 92.50 104 TRP A C 1
ATOM 802 O O . TRP A 1 104 ? 8.927 -10.635 -11.056 1.00 92.50 104 TRP A O 1
ATOM 812 N N . TRP A 1 105 ? 6.743 -10.838 -10.557 1.00 92.88 105 TRP A N 1
ATOM 813 C CA . TRP A 1 105 ? 6.657 -12.258 -10.890 1.00 92.88 105 TRP A CA 1
ATOM 814 C C . TRP A 1 105 ? 7.130 -12.522 -12.319 1.00 92.88 105 TRP A C 1
ATOM 816 O O . TRP A 1 105 ? 7.964 -13.393 -12.551 1.00 92.88 105 TRP A O 1
ATOM 826 N N . VAL A 1 106 ? 6.659 -11.716 -13.275 1.00 91.12 106 VAL A N 1
ATOM 827 C CA . VAL A 1 106 ? 7.011 -11.861 -14.695 1.00 91.12 106 VAL A CA 1
ATOM 828 C C . VAL A 1 106 ? 8.484 -11.528 -14.967 1.00 91.12 106 VAL A C 1
ATOM 830 O O . VAL A 1 106 ? 9.089 -12.113 -15.859 1.00 91.12 106 VAL A O 1
ATOM 833 N N . ARG A 1 107 ? 9.087 -10.598 -14.213 1.00 88.56 107 ARG A N 1
ATOM 834 C CA . ARG A 1 107 ? 10.453 -10.103 -14.478 1.00 88.56 107 ARG A CA 1
ATOM 835 C C . ARG A 1 107 ? 11.551 -10.853 -13.733 1.00 88.56 107 ARG A C 1
ATOM 837 O O . ARG A 1 107 ? 12.676 -10.914 -14.224 1.00 88.56 107 ARG A O 1
ATOM 844 N N . LYS A 1 108 ? 11.260 -11.319 -12.519 1.00 92.19 108 LYS A N 1
ATOM 845 C CA . LYS A 1 108 ? 12.252 -11.806 -11.547 1.00 92.19 108 LYS A CA 1
ATOM 846 C C . LYS A 1 108 ? 11.825 -13.091 -10.833 1.00 92.19 108 LYS A C 1
ATOM 848 O O . LYS A 1 108 ? 12.631 -13.668 -10.112 1.00 92.19 108 LYS A O 1
ATOM 853 N N . GLY A 1 109 ? 10.598 -13.563 -11.055 1.00 92.56 109 GLY A N 1
ATOM 854 C CA . GLY A 1 109 ? 10.040 -14.722 -10.366 1.00 92.56 109 GLY A CA 1
ATOM 855 C C . GLY A 1 109 ? 9.539 -14.393 -8.957 1.00 92.56 109 GLY A C 1
ATOM 856 O O . GLY A 1 109 ? 9.268 -13.240 -8.614 1.00 92.56 109 GLY A O 1
ATOM 857 N N . PHE A 1 110 ? 9.375 -15.432 -8.140 1.00 92.44 110 PHE A N 1
ATOM 858 C CA . PHE A 1 110 ? 8.777 -15.305 -6.811 1.00 92.44 110 PHE A CA 1
ATOM 859 C C . PHE A 1 110 ? 9.768 -14.832 -5.740 1.00 92.44 110 PHE A C 1
ATOM 861 O O . PHE A 1 110 ? 9.503 -13.844 -5.063 1.00 92.44 110 PHE A O 1
ATOM 868 N N . PHE A 1 111 ? 10.910 -15.510 -5.607 1.00 92.94 111 PHE A N 1
ATOM 869 C CA . PHE A 1 111 ? 11.831 -15.321 -4.484 1.00 92.94 111 PHE A CA 1
ATOM 870 C C . PHE A 1 111 ? 12.528 -13.960 -4.482 1.00 92.94 111 PHE A C 1
ATOM 872 O O . PHE A 1 111 ? 12.984 -13.472 -5.520 1.00 92.94 111 PHE A O 1
ATOM 879 N N . PHE A 1 112 ? 12.701 -13.379 -3.293 1.00 87.19 112 PHE A N 1
ATOM 880 C CA . PHE A 1 112 ? 13.380 -12.095 -3.108 1.00 87.19 112 PHE A CA 1
ATOM 881 C C . PHE A 1 112 ? 14.923 -12.179 -3.188 1.00 87.19 112 PHE A C 1
ATOM 883 O O . PHE A 1 112 ? 15.639 -11.595 -2.384 1.00 87.19 112 PHE A O 1
ATOM 890 N N . THR A 1 113 ? 15.467 -12.894 -4.177 1.00 86.25 113 THR A N 1
ATOM 891 C CA . THR A 1 113 ? 16.922 -12.960 -4.428 1.00 86.25 113 THR A CA 1
ATOM 892 C C . THR A 1 113 ? 17.417 -11.793 -5.284 1.00 86.25 113 THR A C 1
ATOM 894 O O . THR A 1 113 ? 18.537 -11.322 -5.107 1.00 86.25 113 THR A O 1
ATOM 897 N N . ALA A 1 114 ? 16.573 -11.300 -6.197 1.00 83.50 114 ALA A N 1
ATOM 898 C CA . ALA A 1 114 ? 16.863 -10.172 -7.085 1.00 83.50 114 ALA A CA 1
ATOM 899 C C . ALA A 1 114 ? 15.607 -9.314 -7.357 1.00 83.50 114 ALA A C 1
ATOM 901 O O . ALA A 1 114 ? 15.333 -8.967 -8.508 1.00 83.50 114 ALA A O 1
ATOM 902 N N . ALA A 1 115 ? 14.861 -8.987 -6.291 1.00 82.50 115 ALA A N 1
ATOM 903 C CA . ALA A 1 115 ? 13.556 -8.307 -6.303 1.00 82.50 115 ALA A CA 1
ATOM 904 C C . ALA A 1 115 ? 12.408 -9.156 -6.891 1.00 82.50 115 ALA A C 1
ATOM 906 O O . ALA A 1 115 ? 11.916 -8.902 -7.987 1.00 82.50 115 ALA A O 1
ATOM 907 N N . GLY A 1 116 ? 11.991 -10.185 -6.151 1.00 90.88 116 GLY A N 1
ATOM 908 C CA . GLY A 1 116 ? 10.875 -11.064 -6.516 1.00 90.88 116 GLY A CA 1
ATOM 909 C C . GLY A 1 116 ? 9.510 -10.607 -5.994 1.00 90.88 116 GLY A C 1
ATOM 910 O O . GLY A 1 116 ? 9.387 -9.633 -5.249 1.00 90.88 116 GLY A O 1
ATOM 911 N N . ALA A 1 117 ? 8.473 -11.346 -6.386 1.00 95.31 117 ALA A N 1
ATOM 912 C CA . ALA A 1 117 ? 7.078 -11.080 -6.034 1.00 95.31 117 ALA A CA 1
ATOM 913 C C . ALA A 1 117 ? 6.680 -11.430 -4.585 1.00 95.31 117 ALA A C 1
ATOM 915 O O . ALA A 1 117 ? 5.579 -11.086 -4.164 1.00 95.31 117 ALA A O 1
ATOM 916 N N . GLU A 1 118 ? 7.544 -12.098 -3.822 1.00 95.94 118 GLU A N 1
ATOM 917 C CA . GLU A 1 118 ? 7.287 -12.540 -2.446 1.00 95.94 118 GLU A CA 1
ATOM 918 C C . GLU A 1 118 ? 6.851 -11.395 -1.516 1.00 95.94 118 GLU A C 1
ATOM 920 O O . GLU A 1 118 ? 5.775 -11.450 -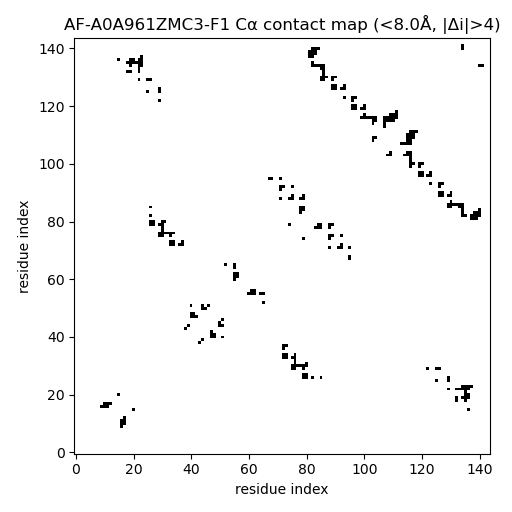0.923 1.00 95.94 118 GLU A O 1
ATOM 925 N N . PHE A 1 119 ? 7.634 -10.316 -1.439 1.00 93.94 119 PHE A N 1
ATOM 926 C CA . PHE A 1 119 ? 7.334 -9.180 -0.563 1.00 93.94 119 PHE A CA 1
ATOM 927 C C . PHE A 1 119 ? 6.007 -8.466 -0.901 1.00 93.94 119 PHE A C 1
ATOM 929 O O . PHE A 1 119 ? 5.176 -8.304 -0.002 1.00 93.94 119 PHE A O 1
ATOM 936 N N . PRO A 1 120 ? 5.729 -8.076 -2.165 1.00 95.81 120 PRO A N 1
ATOM 937 C CA . PRO A 1 120 ? 4.436 -7.482 -2.503 1.00 95.81 120 PRO A CA 1
ATOM 938 C C . PRO A 1 120 ? 3.267 -8.466 -2.342 1.00 95.81 120 PRO A C 1
ATOM 940 O O . PRO A 1 120 ? 2.149 -8.026 -2.083 1.00 95.81 120 PRO A O 1
ATOM 943 N N . ALA A 1 121 ? 3.494 -9.783 -2.435 1.00 97.06 121 ALA A N 1
ATOM 944 C CA . ALA A 1 121 ? 2.446 -10.774 -2.188 1.00 97.06 121 ALA A CA 1
ATOM 945 C C . ALA A 1 121 ? 2.057 -10.806 -0.708 1.00 97.06 121 ALA A C 1
ATOM 947 O O . ALA A 1 121 ? 0.872 -10.747 -0.384 1.00 97.06 121 ALA A O 1
ATOM 948 N N . VAL A 1 122 ? 3.045 -10.813 0.191 1.00 97.56 122 VAL A N 1
ATOM 949 C CA . VAL A 1 122 ? 2.801 -10.699 1.637 1.00 97.56 122 VAL A CA 1
ATOM 950 C C . VAL A 1 122 ? 2.083 -9.387 1.956 1.00 97.56 122 VAL A C 1
ATOM 952 O O . VAL A 1 122 ? 1.110 -9.388 2.708 1.00 97.56 122 VAL A O 1
ATOM 955 N N . TRP A 1 123 ? 2.486 -8.277 1.332 1.00 97.62 123 TRP A N 1
ATOM 956 C CA . TRP A 1 123 ? 1.808 -6.992 1.507 1.00 97.62 123 TRP A CA 1
ATOM 957 C C . TRP A 1 123 ? 0.346 -7.031 1.039 1.00 97.62 123 TRP A C 1
ATOM 959 O O . TRP A 1 123 ? -0.541 -6.566 1.755 1.00 97.62 123 TRP A O 1
ATOM 969 N N . ALA A 1 124 ? 0.056 -7.661 -0.101 1.00 98.00 124 ALA A N 1
ATOM 970 C CA . ALA A 1 124 ? -1.317 -7.851 -0.563 1.00 98.00 124 ALA A CA 1
ATOM 971 C C . ALA A 1 124 ? -2.168 -8.628 0.462 1.00 98.00 124 ALA A C 1
ATOM 973 O O . ALA A 1 124 ? -3.287 -8.216 0.769 1.00 98.00 124 ALA A O 1
ATOM 974 N N . VAL A 1 125 ? -1.630 -9.703 1.051 1.00 98.25 125 VAL A N 1
ATOM 975 C CA . VAL A 1 125 ? -2.330 -10.455 2.109 1.00 98.25 125 VAL A CA 1
ATOM 976 C C . VAL A 1 125 ? -2.552 -9.590 3.347 1.00 98.25 125 VAL A C 1
ATOM 978 O O . VAL A 1 125 ? -3.658 -9.573 3.880 1.00 98.25 125 VAL A O 1
ATOM 981 N N . MET A 1 126 ? -1.550 -8.823 3.781 1.00 98.12 126 MET A N 1
ATOM 982 C CA . MET A 1 126 ? -1.691 -7.903 4.914 1.00 98.12 126 MET A CA 1
ATOM 983 C C . MET A 1 126 ? -2.797 -6.861 4.683 1.00 98.12 126 MET A C 1
ATOM 985 O O . MET A 1 126 ? -3.553 -6.574 5.605 1.00 98.12 126 MET A O 1
ATOM 989 N N . LEU A 1 127 ? -2.956 -6.343 3.459 1.00 97.69 127 LEU A N 1
ATOM 990 C CA . LEU A 1 127 ? -4.061 -5.437 3.109 1.00 97.69 127 LEU A CA 1
ATOM 991 C C . LEU A 1 127 ? -5.428 -6.125 3.190 1.00 97.69 127 LEU A C 1
ATOM 993 O O . LEU A 1 127 ? -6.386 -5.529 3.682 1.00 97.69 127 LEU A O 1
ATOM 997 N N . VAL A 1 128 ? -5.526 -7.385 2.752 1.00 98.06 128 VAL A N 1
ATOM 998 C CA . VAL A 1 128 ? -6.753 -8.180 2.915 1.00 98.06 128 VAL A CA 1
ATOM 999 C C . VAL A 1 128 ? -7.062 -8.370 4.398 1.00 98.06 128 VAL A C 1
ATOM 1001 O O . VAL A 1 128 ? -8.178 -8.076 4.823 1.00 98.06 128 VAL A O 1
ATOM 1004 N N . VAL A 1 129 ? -6.078 -8.777 5.201 1.00 97.62 129 VAL A N 1
ATOM 1005 C CA . VAL A 1 129 ? -6.249 -8.965 6.649 1.00 97.62 129 VAL A CA 1
ATOM 1006 C C . VAL A 1 129 ? -6.678 -7.661 7.323 1.00 97.62 129 VAL A C 1
ATOM 1008 O O . VAL A 1 129 ? -7.651 -7.662 8.076 1.00 97.62 129 VAL A O 1
ATOM 1011 N N . GLN A 1 130 ? -6.034 -6.538 6.996 1.00 96.81 130 GLN A N 1
ATOM 1012 C CA . GLN A 1 130 ? -6.411 -5.225 7.518 1.00 96.81 130 GLN A CA 1
ATOM 1013 C C . GLN A 1 130 ? -7.839 -4.846 7.122 1.00 96.81 130 GLN A C 1
ATOM 1015 O O . GLN A 1 130 ? -8.586 -4.315 7.940 1.00 96.81 130 GLN A O 1
ATOM 1020 N N . SER A 1 131 ? -8.249 -5.140 5.885 1.00 95.19 131 SER A N 1
ATOM 1021 C CA . SER A 1 131 ? -9.612 -4.851 5.438 1.00 95.19 131 SER A CA 1
ATOM 1022 C C . SER A 1 131 ? -10.660 -5.649 6.219 1.00 95.19 131 SER A C 1
ATOM 1024 O O . SER A 1 131 ? -11.736 -5.125 6.511 1.00 95.19 131 SER A O 1
ATOM 1026 N N . VAL A 1 132 ? -10.339 -6.887 6.608 1.00 94.31 132 VAL A N 1
ATOM 1027 C CA . VAL A 1 132 ? -11.228 -7.751 7.393 1.00 94.31 132 VAL A CA 1
ATOM 1028 C C . VAL A 1 132 ? -11.290 -7.273 8.842 1.00 94.31 132 VAL A C 1
ATOM 1030 O O . VAL A 1 132 ? -12.392 -7.022 9.332 1.00 94.31 132 VAL A O 1
ATOM 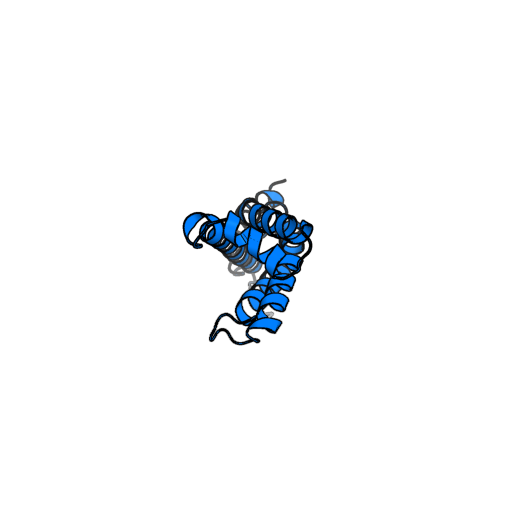1033 N N . LEU A 1 133 ? -10.132 -7.074 9.483 1.00 91.81 133 LEU A N 1
ATOM 1034 C CA . LEU A 1 133 ? -10.025 -6.596 10.867 1.00 91.81 133 LEU A CA 1
ATOM 1035 C C . LEU A 1 133 ? -10.630 -5.196 11.063 1.00 91.81 133 LEU A C 1
ATOM 1037 O O . LEU A 1 133 ? -11.231 -4.929 12.098 1.00 91.81 133 LEU A O 1
ATOM 1041 N N . GLY A 1 134 ? -10.522 -4.319 10.062 1.00 87.94 134 GLY A N 1
ATOM 1042 C CA . GLY A 1 134 ? -11.085 -2.974 10.102 1.00 87.94 134 GLY A CA 1
ATOM 1043 C C . GLY A 1 134 ? -10.186 -1.965 10.816 1.00 87.94 134 GLY A C 1
ATOM 1044 O O . GLY A 1 134 ? -8.974 -1.931 10.598 1.00 87.94 134 GLY A O 1
ATOM 1045 N N . ASP A 1 135 ? -10.807 -1.087 11.599 1.00 84.62 135 ASP A N 1
ATOM 1046 C CA . ASP A 1 135 ? -10.165 0.098 12.166 1.00 84.62 135 ASP A CA 1
ATOM 1047 C C . ASP A 1 135 ? -9.339 -0.222 13.429 1.00 84.62 135 ASP A C 1
ATOM 1049 O O . ASP A 1 135 ? -8.221 0.267 13.561 1.00 84.62 135 ASP A O 1
ATOM 1053 N N . GLY A 1 136 ? -9.804 -1.091 14.326 1.00 84.38 136 GLY A N 1
ATOM 1054 C CA . GLY A 1 136 ? -9.056 -1.441 15.541 1.00 84.38 136 GLY A CA 1
ATOM 1055 C C . GLY A 1 136 ? -8.847 -0.274 16.513 1.00 84.38 136 GLY A C 1
ATOM 1056 O O . GLY A 1 136 ? -9.537 0.744 16.456 1.00 84.38 136 GLY A O 1
ATOM 1057 N N . ALA A 1 137 ? -7.874 -0.422 17.415 1.00 81.75 137 ALA A N 1
ATOM 1058 C CA . ALA A 1 137 ? -7.633 0.537 18.492 1.00 81.75 137 ALA A CA 1
ATOM 1059 C C . ALA A 1 137 ? -7.231 1.939 17.984 1.00 81.75 137 ALA A C 1
ATOM 1061 O O . ALA A 1 137 ? -6.528 2.083 16.977 1.00 81.75 137 ALA A O 1
ATOM 1062 N N . PHE A 1 138 ? -7.644 2.979 18.720 1.00 79.81 138 PHE A N 1
ATOM 1063 C CA . PHE A 1 138 ? -7.297 4.396 18.486 1.00 79.81 138 PHE A CA 1
ATOM 1064 C C . PHE A 1 138 ? -7.614 4.941 17.082 1.00 79.81 138 PHE A C 1
ATOM 1066 O O . PHE A 1 138 ? -6.992 5.903 16.631 1.00 79.81 138 PHE A O 1
ATOM 1073 N N . ALA A 1 139 ? -8.544 4.322 16.359 1.00 77.50 139 ALA A N 1
ATOM 1074 C CA . ALA A 1 139 ? -8.967 4.817 15.060 1.00 77.50 139 ALA A CA 1
ATOM 1075 C C . ALA A 1 139 ? -9.836 6.068 15.206 1.00 77.50 139 ALA A C 1
ATOM 1077 O O . ALA A 1 139 ? -10.781 6.080 15.990 1.00 77.50 139 ALA A O 1
ATOM 1078 N N . ILE A 1 140 ? -9.583 7.102 14.402 1.00 75.00 140 ILE A N 1
ATOM 1079 C CA . ILE A 1 140 ? -10.466 8.279 14.380 1.00 75.00 140 ILE A CA 1
ATOM 1080 C C . ILE A 1 140 ? -11.857 7.894 13.850 1.00 75.00 140 ILE A C 1
ATOM 1082 O O . ILE A 1 140 ? -12.862 8.413 14.328 1.00 75.00 140 ILE A O 1
ATOM 1086 N N . GLY A 1 141 ? -11.929 6.941 12.912 1.00 60.72 141 GLY A N 1
ATOM 1087 C CA . GLY A 1 141 ? -13.187 6.445 12.349 1.00 60.72 141 GLY A CA 1
ATOM 1088 C C . GLY A 1 141 ? -14.101 5.711 13.337 1.00 60.72 141 GLY A C 1
ATOM 1089 O O . GLY A 1 141 ? -15.294 5.634 13.077 1.00 60.72 141 GLY A O 1
ATOM 1090 N N . SER A 1 142 ? -13.581 5.213 14.467 1.00 57.69 142 SER A N 1
ATOM 1091 C CA . SER A 1 142 ? -14.392 4.546 15.499 1.00 57.69 142 SER A CA 1
ATOM 1092 C C . SER A 1 142 ? -14.899 5.495 16.592 1.00 57.69 142 SER A C 1
ATOM 1094 O O . SER A 1 142 ? -15.563 5.044 17.520 1.00 57.69 142 SER A O 1
ATOM 1096 N N . LEU A 1 143 ? -14.531 6.781 16.536 1.00 53.16 143 LEU A N 1
ATOM 1097 C CA . LEU A 1 143 ? -14.916 7.807 17.517 1.00 53.16 143 LEU A CA 1
ATOM 1098 C C . LEU A 1 143 ? -16.153 8.621 17.092 1.00 53.16 143 LEU A C 1
ATOM 1100 O O . LEU A 1 143 ? -16.538 9.548 17.805 1.00 53.16 143 LEU A O 1
ATOM 1104 N N . VAL A 1 144 ? -16.752 8.291 15.945 1.00 42.28 144 VAL A N 1
ATOM 1105 C CA . VAL A 1 144 ? -17.969 8.903 15.383 1.00 42.28 144 VAL A CA 1
ATOM 1106 C C . VAL A 1 144 ? -19.039 7.831 15.254 1.00 42.28 144 VAL A C 1
ATOM 1108 O O . VAL A 1 144 ? -20.196 8.127 15.622 1.00 42.28 144 VAL A O 1
#